Protein AF-A0A838TEL6-F1 (afdb_monomer)

Solvent-accessible surface area (backbone atoms only — not comparable to full-atom values): 9197 Å² total; per-residue (Å²): 140,60,97,83,56,92,77,66,60,64,64,59,57,50,50,52,51,51,52,52,51,51,42,46,52,51,27,56,51,36,52,71,75,34,100,82,50,72,57,58,52,68,59,54,52,48,59,73,69,41,55,73,72,56,46,51,53,51,52,52,51,50,53,52,49,52,53,47,50,62,54,28,64,73,42,90,40,35,67,66,31,48,54,52,49,52,52,51,52,53,50,52,54,52,48,53,52,51,51,52,51,53,52,51,50,51,30,64,74,67,75,35,96,60,80,82,65,87,66,64,87,87,43,56,69,60,48,53,52,51,51,53,51,52,50,53,50,50,53,50,51,51,52,53,46,50,60,50,48,38,62,57,81,80,76,87,88,129

Sequence (158 aa):
QGVIAADIDWSLIRMGAYIGIAIIVLDAILARGTKHMRVPPLAVGLGIYLPTASTLMIVVGAIAGWMFDRAADRTRKPEDTKQLGVLLASGLIVGESTIGVVLSAIVVFSGVGAPLALVGAGFGTTAIIIGGIAFAVTAFVLYRWVLRMGARSGGTTA

Secondary structure (DSSP, 8-state):
--TTSS---HHHHHHHHHHHHHHHHHHHHHHHH-TT----HHHHHHHHHS-HHHHHHHHHHHHHHHHHHHHHTTSS-HHHHHHHHHHHHHHHHHHHHHHHHHHHHHHHHH-SS-TT--S-GGGHHHHHHHHHHHHHHHHHHHHHHHHHHHHHTT----

Structure (mmCIF, N/CA/C/O backbone):
data_AF-A0A838TEL6-F1
#
_entry.id   AF-A0A838TEL6-F1
#
loop_
_atom_site.group_PDB
_atom_site.id
_atom_site.type_symbol
_atom_site.label_atom_id
_atom_site.label_alt_id
_atom_site.label_comp_id
_atom_site.label_asym_id
_atom_site.label_entity_id
_atom_site.label_seq_id
_atom_site.pdbx_PDB_ins_code
_atom_site.Cartn_x
_atom_site.Cartn_y
_atom_site.Cartn_z
_atom_site.occupancy
_atom_site.B_iso_or_equiv
_atom_site.auth_seq_id
_atom_site.auth_comp_id
_atom_site.auth_asym_id
_atom_site.auth_atom_id
_atom_site.pdbx_PDB_model_num
ATOM 1 N N . GLN A 1 1 ? 29.492 4.613 -5.414 1.00 42.16 1 GLN A N 1
ATOM 2 C CA . GLN A 1 1 ? 30.316 4.647 -4.187 1.00 42.16 1 GLN A CA 1
ATOM 3 C C . GLN A 1 1 ? 29.337 4.499 -3.026 1.00 42.16 1 GLN A C 1
ATOM 5 O O . GLN A 1 1 ? 28.549 5.400 -2.837 1.00 42.16 1 GLN A O 1
ATOM 10 N N . GLY A 1 2 ? 29.136 3.392 -2.319 1.00 41.19 2 GLY A N 1
ATOM 11 C CA . GLY A 1 2 ? 29.855 2.136 -2.156 1.00 41.19 2 GLY A CA 1
ATOM 12 C C . GLY A 1 2 ? 29.901 1.872 -0.649 1.00 41.19 2 GLY A C 1
ATOM 13 O O . GLY A 1 2 ? 30.846 2.315 -0.016 1.00 41.19 2 GLY A O 1
ATOM 14 N N . VAL A 1 3 ? 28.893 1.185 -0.089 1.00 54.28 3 VAL A N 1
ATOM 15 C CA . VAL A 1 3 ? 28.654 0.924 1.361 1.00 54.28 3 VAL A CA 1
ATOM 16 C C . VAL A 1 3 ? 29.786 0.156 2.086 1.00 54.28 3 VAL A C 1
ATOM 18 O O . VAL A 1 3 ? 29.659 -0.229 3.242 1.00 54.28 3 VAL A O 1
ATOM 21 N N . ILE A 1 4 ? 30.900 -0.074 1.389 1.00 57.66 4 ILE A N 1
ATOM 22 C CA . ILE A 1 4 ? 32.112 -0.767 1.838 1.00 57.66 4 ILE A CA 1
ATOM 23 C C . ILE A 1 4 ? 33.272 0.232 2.067 1.00 57.66 4 ILE A C 1
ATOM 25 O O . ILE A 1 4 ? 34.270 -0.116 2.689 1.00 57.66 4 ILE A O 1
ATOM 29 N N . ALA A 1 5 ? 33.156 1.488 1.614 1.00 54.06 5 ALA A N 1
ATOM 30 C CA . ALA A 1 5 ? 34.032 2.575 2.045 1.00 54.06 5 ALA A CA 1
ATOM 31 C C . ALA A 1 5 ? 33.407 3.208 3.295 1.00 54.06 5 ALA A C 1
ATOM 33 O O . ALA A 1 5 ? 32.253 3.621 3.254 1.00 54.06 5 ALA A O 1
ATOM 34 N N . ALA A 1 6 ? 34.145 3.235 4.402 1.00 55.28 6 ALA A N 1
ATOM 35 C CA . ALA A 1 6 ? 33.727 3.663 5.738 1.00 55.28 6 ALA A CA 1
ATOM 36 C C . ALA A 1 6 ? 33.403 5.174 5.872 1.00 55.28 6 ALA A C 1
ATOM 38 O O . ALA A 1 6 ? 33.791 5.803 6.849 1.00 55.28 6 ALA A O 1
ATOM 39 N N . ASP A 1 7 ? 32.680 5.739 4.907 1.00 57.09 7 ASP A N 1
ATOM 40 C CA . ASP A 1 7 ? 32.171 7.114 4.867 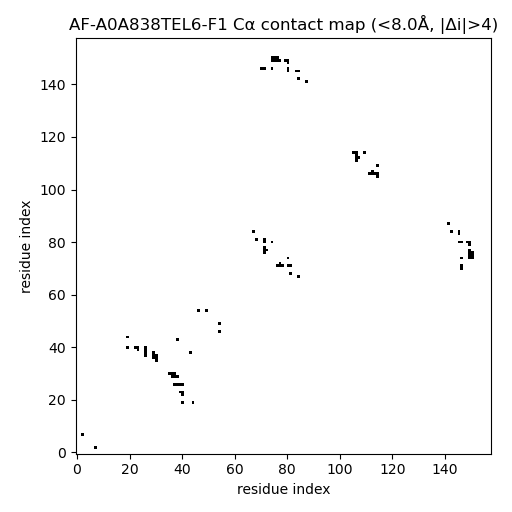1.00 57.09 7 ASP A CA 1
ATOM 41 C C . ASP A 1 7 ? 30.659 7.143 5.145 1.00 57.09 7 ASP A C 1
ATOM 43 O O . ASP A 1 7 ? 29.887 7.926 4.598 1.00 57.09 7 ASP A O 1
ATOM 47 N N . ILE A 1 8 ? 30.195 6.209 5.978 1.00 55.88 8 ILE A N 1
ATOM 48 C CA . ILE A 1 8 ? 28.903 6.387 6.622 1.00 55.88 8 ILE A CA 1
ATOM 49 C C . ILE A 1 8 ? 29.161 7.388 7.731 1.00 55.88 8 ILE A C 1
ATOM 51 O O . ILE A 1 8 ? 29.861 7.072 8.693 1.00 55.88 8 ILE A O 1
ATOM 55 N N . ASP A 1 9 ? 28.593 8.581 7.602 1.00 64.75 9 ASP A N 1
ATOM 56 C CA . ASP A 1 9 ? 28.535 9.548 8.685 1.00 64.75 9 ASP A CA 1
ATOM 57 C C . ASP A 1 9 ? 27.816 8.897 9.877 1.00 64.75 9 ASP A C 1
ATOM 59 O O . ASP A 1 9 ? 26.598 8.961 10.041 1.00 64.75 9 ASP A O 1
ATOM 63 N N . TRP A 1 10 ? 28.577 8.248 10.758 1.00 73.69 10 TRP A N 1
ATOM 64 C CA . TRP A 1 10 ? 28.095 7.662 12.011 1.00 73.69 10 TRP A CA 1
ATOM 65 C C . TRP A 1 10 ? 27.440 8.718 12.913 1.00 73.69 10 TRP A C 1
ATOM 67 O O . TRP A 1 10 ? 26.753 8.392 13.882 1.00 73.69 10 TRP A O 1
ATOM 77 N N . SER A 1 11 ? 27.662 9.999 12.610 1.00 77.62 11 SER A N 1
ATOM 78 C CA . SER A 1 11 ? 26.904 11.130 13.138 1.00 77.62 11 SER A CA 1
ATOM 79 C C . SER A 1 11 ? 25.419 11.068 12.751 1.00 77.62 11 SER A C 1
ATOM 81 O O . SER A 1 11 ? 24.563 11.197 13.621 1.00 77.62 11 SER A O 1
ATOM 83 N N . LEU A 1 12 ? 25.092 10.769 11.488 1.00 76.88 12 LEU A N 1
ATOM 84 C CA . LEU A 1 12 ? 23.714 10.655 10.998 1.00 76.88 12 LEU A CA 1
ATOM 85 C C . LEU A 1 12 ? 22.979 9.467 11.626 1.00 76.88 12 LEU A C 1
ATOM 87 O O . LEU A 1 12 ? 21.832 9.613 12.042 1.00 76.88 12 LEU A O 1
ATOM 91 N N . ILE A 1 13 ? 23.647 8.318 11.775 1.00 81.50 13 ILE A N 1
ATOM 92 C CA . ILE A 1 13 ? 23.066 7.156 12.470 1.00 81.50 13 ILE A CA 1
ATOM 93 C C . ILE A 1 13 ? 22.796 7.489 13.944 1.00 81.50 13 ILE A C 1
ATOM 95 O O . ILE A 1 13 ? 21.711 7.204 14.451 1.00 81.50 13 ILE A O 1
ATOM 99 N N . ARG A 1 14 ? 23.751 8.133 14.633 1.00 84.19 14 ARG A N 1
ATOM 100 C CA . ARG A 1 14 ? 23.566 8.572 16.026 1.00 84.19 14 ARG A CA 1
ATOM 101 C C . ARG A 1 14 ? 22.427 9.579 16.155 1.00 84.19 14 ARG A C 1
ATOM 103 O O . ARG A 1 14 ? 21.592 9.416 17.037 1.00 84.19 14 ARG A O 1
ATOM 110 N N . MET A 1 15 ? 22.344 10.570 15.267 1.00 82.94 15 MET A N 1
ATOM 111 C CA . MET A 1 15 ? 21.232 11.525 15.248 1.00 82.94 15 MET A CA 1
ATOM 112 C C . MET A 1 15 ? 19.886 10.833 15.012 1.00 82.94 15 MET A C 1
ATOM 114 O O . MET A 1 15 ? 18.939 11.109 15.743 1.00 82.94 15 MET A O 1
ATOM 118 N N . GLY A 1 16 ? 19.805 9.884 14.075 1.00 81.44 16 GLY A N 1
ATOM 119 C CA . GLY A 1 16 ? 18.600 9.078 13.859 1.00 81.44 16 GLY A CA 1
ATOM 120 C C . GLY A 1 16 ? 18.184 8.289 15.105 1.00 81.44 16 GLY A C 1
ATOM 121 O O . GLY A 1 16 ? 17.008 8.287 15.471 1.00 81.44 16 GLY A O 1
ATOM 122 N N . ALA A 1 17 ? 19.147 7.689 15.814 1.00 84.50 17 ALA A N 1
ATOM 123 C CA . ALA A 1 17 ? 18.897 6.991 17.074 1.00 84.50 17 ALA A CA 1
ATOM 124 C C . ALA A 1 17 ? 18.390 7.939 18.177 1.00 84.50 17 ALA A C 1
ATOM 126 O O . ALA A 1 17 ? 17.418 7.612 18.858 1.00 84.50 17 ALA A O 1
ATOM 127 N N . TYR A 1 18 ? 18.984 9.130 18.325 1.00 87.94 18 TYR A N 1
ATOM 128 C CA . TYR A 1 18 ? 18.519 10.137 19.287 1.00 87.94 18 TYR A CA 1
ATOM 129 C C . TYR A 1 18 ? 17.105 10.631 18.975 1.00 87.94 18 TYR A C 1
ATOM 131 O O . TYR A 1 18 ? 16.291 10.739 19.890 1.00 87.94 18 TYR A O 1
ATOM 139 N N . ILE A 1 19 ? 16.790 10.880 17.700 1.00 84.44 19 ILE A N 1
ATOM 140 C CA . ILE A 1 19 ? 15.445 11.277 17.262 1.00 84.44 19 ILE A CA 1
ATOM 141 C C . ILE A 1 19 ? 14.436 10.165 17.574 1.00 84.44 19 ILE A C 1
ATOM 143 O O . ILE A 1 19 ? 13.380 10.438 18.142 1.00 84.44 19 ILE A O 1
ATOM 147 N N . GLY A 1 20 ? 14.773 8.905 17.280 1.00 82.50 20 GLY A N 1
ATOM 148 C CA . GLY A 1 20 ? 13.926 7.755 17.604 1.00 82.50 20 GLY A CA 1
ATOM 149 C C . GLY A 1 20 ? 13.656 7.623 19.106 1.00 82.50 20 GLY A C 1
ATOM 150 O O . GLY A 1 20 ? 12.502 7.497 19.514 1.00 82.50 20 GLY A O 1
ATOM 151 N N . ILE A 1 21 ? 14.698 7.723 19.940 1.00 85.50 21 ILE A N 1
ATOM 152 C CA . ILE A 1 21 ? 14.569 7.690 21.406 1.00 85.50 21 ILE A CA 1
ATOM 153 C C . ILE A 1 21 ? 13.715 8.861 21.902 1.00 85.50 21 ILE A C 1
ATOM 155 O O . ILE A 1 21 ? 12.824 8.652 22.722 1.00 85.50 21 ILE A O 1
ATOM 159 N N . ALA A 1 22 ? 13.938 10.075 21.391 1.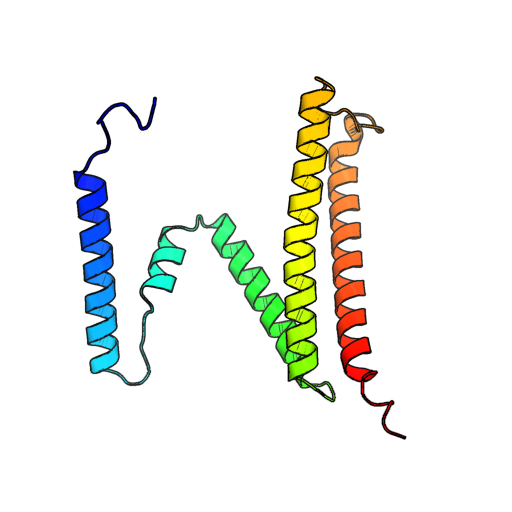00 84.94 22 ALA A N 1
ATOM 160 C CA . ALA A 1 22 ? 13.161 11.251 21.770 1.00 84.94 22 ALA A CA 1
ATOM 161 C C . ALA A 1 22 ? 11.666 11.067 21.465 1.00 84.94 22 ALA A C 1
ATOM 163 O O . ALA A 1 22 ? 10.834 11.351 22.323 1.00 84.94 22 ALA A O 1
ATOM 164 N N . ILE A 1 23 ? 11.318 10.525 20.292 1.00 82.44 23 ILE A N 1
ATOM 165 C CA . ILE A 1 23 ? 9.925 10.234 19.914 1.00 82.44 23 ILE A CA 1
ATOM 166 C C . ILE A 1 23 ? 9.312 9.171 20.837 1.00 82.44 23 ILE A C 1
ATOM 168 O O . ILE A 1 23 ? 8.183 9.343 21.289 1.00 82.44 23 ILE A O 1
ATOM 172 N N . ILE A 1 24 ? 10.045 8.099 21.160 1.00 83.44 24 ILE A N 1
ATOM 173 C CA . ILE A 1 24 ? 9.571 7.047 22.079 1.00 83.44 24 ILE A CA 1
ATOM 174 C C . ILE A 1 24 ? 9.319 7.614 23.479 1.00 83.44 24 ILE A C 1
ATOM 176 O O . ILE A 1 24 ? 8.303 7.310 24.100 1.00 83.44 24 ILE A O 1
ATOM 180 N N . VAL A 1 25 ? 10.232 8.447 23.983 1.00 83.19 25 VAL A N 1
ATOM 181 C CA . VAL A 1 25 ? 10.097 9.087 25.297 1.00 83.19 25 VAL A CA 1
ATOM 182 C C . VAL A 1 25 ? 8.909 10.048 25.306 1.00 83.19 25 VAL A C 1
ATOM 184 O O . VAL A 1 25 ? 8.117 10.015 26.246 1.00 83.19 25 VAL A O 1
ATOM 187 N N . LEU A 1 26 ? 8.741 10.855 24.255 1.00 79.56 26 LEU A N 1
ATOM 188 C CA . LEU A 1 26 ? 7.587 11.740 24.102 1.00 79.56 26 LEU A CA 1
ATOM 189 C C . LEU A 1 26 ? 6.271 10.954 24.080 1.00 79.56 26 LEU A C 1
ATOM 191 O O . LEU A 1 26 ? 5.361 11.310 24.825 1.00 79.56 26 LEU A O 1
ATOM 195 N N . ASP A 1 27 ? 6.181 9.868 23.306 1.00 79.06 27 ASP A N 1
ATOM 196 C CA . ASP A 1 27 ? 4.996 9.000 23.283 1.00 79.06 27 ASP A CA 1
ATOM 197 C C . ASP A 1 27 ? 4.723 8.374 24.660 1.00 79.06 27 ASP A C 1
ATOM 199 O O . ASP A 1 27 ? 3.591 8.396 25.138 1.00 79.06 27 ASP A O 1
ATOM 203 N N . ALA A 1 28 ? 5.757 7.895 25.360 1.00 77.06 28 ALA A N 1
ATOM 204 C CA . ALA A 1 28 ? 5.619 7.316 26.696 1.00 77.06 28 ALA A CA 1
ATOM 205 C C . ALA A 1 28 ? 5.147 8.338 27.749 1.00 77.06 28 ALA A C 1
ATOM 207 O O . ALA A 1 28 ? 4.392 7.981 28.659 1.00 77.06 28 ALA A O 1
ATOM 208 N N . ILE A 1 29 ? 5.567 9.603 27.632 1.00 75.50 29 ILE A N 1
ATOM 209 C CA . ILE A 1 29 ? 5.110 10.707 28.489 1.00 75.50 29 ILE A CA 1
ATOM 210 C C . ILE A 1 29 ? 3.652 11.057 28.169 1.00 75.50 29 ILE A C 1
ATOM 212 O O . ILE A 1 29 ? 2.835 11.167 29.086 1.00 75.50 29 ILE A O 1
ATOM 216 N N . LEU A 1 30 ? 3.299 11.165 26.884 1.00 65.62 30 LEU A N 1
ATOM 217 C CA . LEU A 1 30 ? 1.936 11.465 26.435 1.00 65.62 30 L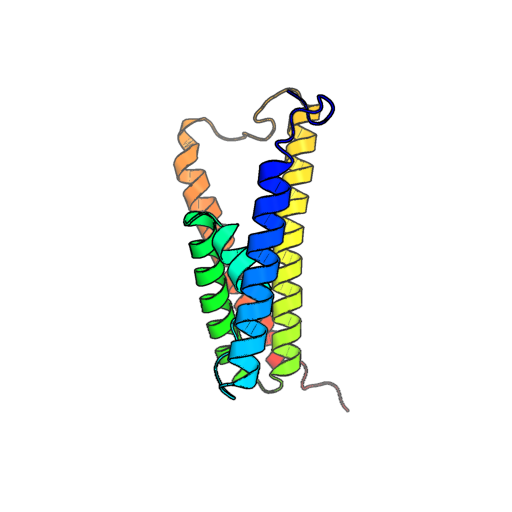EU A CA 1
ATOM 218 C C . LEU A 1 30 ? 0.947 10.365 26.845 1.00 65.62 30 LEU A C 1
ATOM 220 O O . LEU A 1 30 ? -0.113 10.651 27.402 1.00 65.62 30 LEU A O 1
ATOM 224 N N . ALA A 1 31 ? 1.349 9.102 26.689 1.00 65.94 31 ALA A N 1
ATOM 225 C CA . ALA A 1 31 ? 0.579 7.936 27.105 1.00 65.94 31 ALA A CA 1
ATOM 226 C C . ALA A 1 31 ? 0.356 7.868 28.627 1.00 65.94 31 ALA A C 1
ATOM 228 O O . ALA A 1 31 ? -0.617 7.258 29.076 1.00 65.94 31 ALA A O 1
ATOM 229 N N . ARG A 1 32 ? 1.243 8.478 29.426 1.00 64.31 32 ARG A N 1
ATOM 230 C CA . ARG A 1 32 ? 1.094 8.607 30.885 1.00 64.31 32 ARG A CA 1
ATOM 231 C C . ARG A 1 32 ? 0.189 9.771 31.285 1.00 64.31 32 ARG A C 1
ATOM 233 O O . ARG A 1 32 ? -0.521 9.656 32.279 1.00 64.31 32 ARG A O 1
ATOM 240 N N . GLY A 1 33 ? 0.232 10.877 30.542 1.00 61.78 33 GLY A N 1
ATOM 241 C CA . GLY A 1 33 ? -0.490 12.111 30.860 1.00 61.78 33 GLY A CA 1
ATOM 242 C C . GLY A 1 33 ? -1.925 12.174 30.334 1.00 61.78 33 GLY A C 1
ATOM 243 O O . GLY A 1 33 ? -2.735 12.931 30.864 1.00 61.78 33 GLY A O 1
ATOM 244 N N . THR A 1 34 ? -2.281 11.410 29.296 1.00 52.38 34 THR A N 1
ATOM 245 C CA . THR A 1 34 ? -3.607 11.524 28.666 1.00 52.38 34 THR A CA 1
ATOM 246 C C . THR A 1 34 ? -4.090 10.173 28.129 1.00 52.38 34 THR A C 1
ATOM 248 O O . THR A 1 34 ? -3.456 9.570 27.271 1.00 52.38 34 THR A O 1
ATOM 251 N N . LYS A 1 35 ? -5.263 9.697 28.584 1.00 56.81 35 LYS A N 1
ATOM 252 C CA . LYS A 1 35 ? -5.855 8.399 28.171 1.00 56.81 35 LYS A CA 1
ATOM 253 C C . LYS A 1 35 ? -6.160 8.274 26.666 1.00 56.81 35 LYS A C 1
ATOM 255 O O . LYS A 1 35 ? -6.388 7.161 26.203 1.00 56.81 35 LYS A O 1
ATOM 260 N N . HIS A 1 36 ? -6.172 9.381 25.918 1.00 56.22 36 HIS A N 1
ATOM 261 C CA . HIS A 1 36 ? -6.634 9.429 24.525 1.00 56.22 36 HIS A CA 1
ATOM 262 C C . HIS A 1 36 ? -5.574 9.843 23.494 1.00 56.22 36 HIS A C 1
ATOM 264 O O . HIS A 1 36 ? -5.838 9.707 22.304 1.00 56.22 36 HIS A O 1
ATOM 270 N N . MET A 1 37 ? -4.386 10.304 23.908 1.00 53.44 37 MET A N 1
ATOM 271 C CA . MET A 1 37 ? -3.349 10.769 22.979 1.00 53.44 37 MET A CA 1
ATOM 272 C C . MET A 1 37 ? -2.133 9.845 23.050 1.00 53.44 37 MET A C 1
ATOM 274 O O . MET A 1 37 ? -1.326 9.925 23.972 1.00 53.44 37 MET A O 1
ATOM 278 N N . ARG A 1 38 ? -2.018 8.946 22.073 1.00 62.16 38 ARG A N 1
ATOM 279 C CA . ARG A 1 38 ? -0.798 8.181 21.799 1.00 62.16 38 ARG A CA 1
ATOM 280 C C . ARG A 1 38 ? -0.329 8.569 20.412 1.00 62.16 38 ARG A C 1
ATOM 282 O O . ARG A 1 38 ? -1.148 8.655 19.498 1.00 62.16 38 ARG A O 1
ATOM 289 N N . VAL A 1 39 ? 0.962 8.802 20.262 1.00 64.75 39 VAL A N 1
ATOM 290 C CA . VAL A 1 39 ? 1.601 9.076 18.980 1.00 64.75 39 VAL A CA 1
ATOM 291 C C . VAL A 1 39 ? 2.571 7.923 18.746 1.00 64.75 39 VAL A C 1
ATOM 293 O O . VAL A 1 39 ? 3.743 8.033 19.105 1.00 64.75 39 VAL A O 1
ATOM 296 N N . PRO A 1 40 ? 2.097 6.795 18.176 1.00 74.00 40 PRO A N 1
ATOM 297 C CA . PRO A 1 40 ? 2.929 5.619 17.995 1.00 74.00 40 PRO A CA 1
ATOM 298 C C . PRO A 1 40 ? 4.208 6.012 17.247 1.00 74.00 40 PRO A C 1
ATOM 300 O O . PRO A 1 40 ? 4.112 6.537 16.132 1.00 74.00 40 PRO A O 1
ATOM 303 N N . PRO A 1 41 ? 5.401 5.738 17.801 1.00 70.81 41 PRO A N 1
ATOM 304 C CA . PRO A 1 41 ? 6.670 6.095 17.168 1.00 70.81 41 PRO A CA 1
ATOM 305 C C . PRO A 1 41 ? 6.793 5.550 15.737 1.00 70.81 41 PRO A C 1
ATOM 307 O O . PRO A 1 41 ? 7.388 6.186 14.869 1.00 70.81 41 PRO A O 1
ATOM 310 N N . LEU A 1 42 ? 6.147 4.410 15.466 1.00 69.62 42 LEU A N 1
ATOM 311 C CA . LEU A 1 42 ? 6.043 3.799 14.140 1.00 69.62 42 LEU A CA 1
ATOM 312 C C . LEU A 1 42 ? 5.324 4.688 13.113 1.00 69.62 42 LEU A C 1
ATOM 314 O O . LEU A 1 42 ? 5.754 4.751 11.965 1.00 69.62 42 LEU A O 1
ATOM 318 N N . ALA A 1 43 ? 4.264 5.396 13.507 1.00 73.06 43 ALA A N 1
ATOM 319 C CA . ALA A 1 43 ? 3.523 6.277 12.603 1.00 73.06 43 ALA A CA 1
ATOM 320 C C . ALA A 1 43 ? 4.348 7.518 12.227 1.00 73.06 43 ALA A C 1
ATOM 322 O O . ALA A 1 43 ? 4.321 7.966 11.083 1.00 73.06 43 ALA A O 1
ATOM 323 N N . VAL A 1 44 ? 5.131 8.037 13.177 1.00 72.88 44 VAL A N 1
ATOM 324 C CA . VAL A 1 44 ? 6.033 9.178 12.959 1.00 72.88 44 VAL A CA 1
ATOM 325 C C . VAL A 1 44 ? 7.203 8.782 12.063 1.00 72.88 44 VAL A C 1
ATOM 327 O O . VAL A 1 44 ? 7.512 9.494 11.112 1.00 72.88 44 VAL A O 1
ATOM 330 N N . GLY A 1 45 ? 7.813 7.619 12.315 1.00 73.94 45 GLY A N 1
ATOM 331 C CA . GLY A 1 45 ? 8.870 7.079 11.460 1.00 73.94 45 GLY A CA 1
ATOM 332 C C . GLY A 1 45 ? 8.398 6.859 10.022 1.00 73.94 45 GLY A C 1
ATOM 333 O O . GLY A 1 45 ? 9.097 7.233 9.084 1.00 73.94 45 GLY A O 1
ATOM 334 N N . LEU A 1 46 ? 7.177 6.344 9.845 1.00 73.31 46 LEU A N 1
ATOM 335 C CA . LEU A 1 46 ? 6.549 6.193 8.534 1.00 73.31 46 LEU A CA 1
ATOM 336 C C . LEU A 1 46 ? 6.324 7.560 7.857 1.00 73.31 46 LEU A C 1
ATOM 338 O O . LEU A 1 46 ? 6.659 7.728 6.691 1.00 73.31 46 LEU A O 1
ATOM 342 N N . GLY A 1 47 ? 5.834 8.563 8.590 1.00 72.19 47 GLY A N 1
ATOM 343 C CA . GLY A 1 47 ? 5.616 9.914 8.057 1.00 72.19 47 GLY A CA 1
ATOM 344 C C . GLY A 1 47 ? 6.897 10.645 7.636 1.00 72.19 47 GLY A C 1
ATOM 345 O O . GLY A 1 47 ? 6.881 11.364 6.643 1.00 72.19 47 GLY A O 1
ATOM 346 N N . ILE A 1 48 ? 8.007 10.441 8.353 1.00 78.12 48 ILE A N 1
ATOM 347 C CA . ILE A 1 48 ? 9.325 10.991 7.986 1.00 78.12 48 ILE A CA 1
ATOM 348 C C . ILE A 1 48 ? 9.911 10.244 6.780 1.00 78.12 48 ILE A C 1
ATOM 350 O O . ILE A 1 48 ? 10.598 10.841 5.954 1.00 78.12 48 ILE A O 1
ATOM 354 N N . TYR A 1 49 ? 9.643 8.939 6.679 1.00 70.31 49 TYR A N 1
ATOM 355 C CA . TYR A 1 49 ? 10.161 8.098 5.606 1.00 70.31 49 TYR A CA 1
ATOM 356 C C . TYR A 1 49 ? 9.425 8.292 4.277 1.00 70.31 49 TYR A C 1
ATOM 358 O O . TYR A 1 49 ? 10.038 8.118 3.226 1.00 70.31 49 TYR A O 1
ATOM 366 N N . LEU A 1 50 ? 8.132 8.641 4.288 1.00 66.62 50 LEU A N 1
ATOM 367 C CA . LEU A 1 50 ? 7.361 8.725 3.051 1.00 66.62 50 LEU A CA 1
ATOM 368 C C . LEU A 1 50 ? 7.445 10.103 2.376 1.00 66.62 50 LEU A C 1
ATOM 370 O O . LEU A 1 50 ? 6.963 11.097 2.924 1.00 66.62 50 LEU A O 1
ATOM 374 N N . PRO A 1 51 ? 7.938 10.161 1.123 1.00 74.94 51 PRO A N 1
ATOM 375 C CA . PRO A 1 51 ? 7.724 11.307 0.249 1.00 74.94 51 PRO A CA 1
ATOM 376 C C . PRO A 1 51 ? 6.227 11.603 0.108 1.00 74.94 51 PRO A C 1
ATOM 378 O O . PRO A 1 51 ? 5.397 10.691 0.141 1.00 74.94 51 PRO A O 1
ATOM 381 N N . THR A 1 52 ? 5.872 12.866 -0.138 1.00 73.62 52 THR A N 1
ATOM 382 C CA . THR A 1 52 ? 4.476 13.326 -0.285 1.00 73.62 52 THR A CA 1
ATOM 383 C C . THR A 1 52 ? 3.650 12.481 -1.263 1.00 73.62 52 THR A C 1
ATOM 385 O O . THR A 1 52 ? 2.471 12.231 -1.011 1.00 73.62 52 THR A O 1
ATOM 388 N N . ALA A 1 53 ? 4.273 11.980 -2.335 1.00 75.44 53 ALA A N 1
ATOM 389 C CA . ALA A 1 53 ? 3.638 11.094 -3.310 1.00 75.44 53 ALA A CA 1
ATOM 390 C C . ALA A 1 53 ? 3.203 9.742 -2.709 1.00 75.44 53 ALA A C 1
ATOM 392 O O . ALA A 1 53 ? 2.073 9.301 -2.927 1.00 75.44 53 ALA A O 1
ATOM 393 N N . SER A 1 54 ? 4.062 9.103 -1.912 1.00 79.69 54 SER A N 1
ATOM 394 C CA . SER A 1 54 ? 3.755 7.822 -1.268 1.00 79.69 54 SER A CA 1
ATOM 395 C C . SER A 1 54 ? 2.697 7.998 -0.179 1.00 79.69 54 SER A C 1
ATOM 397 O O . SER A 1 54 ? 1.793 7.173 -0.049 1.00 79.69 54 SER A O 1
ATOM 399 N N . THR A 1 55 ? 2.762 9.102 0.573 1.00 81.31 55 THR A N 1
ATOM 400 C CA . THR A 1 55 ? 1.775 9.420 1.613 1.00 81.31 55 THR A CA 1
ATOM 401 C C . THR A 1 55 ? 0.377 9.552 1.019 1.00 81.31 55 THR A C 1
ATOM 403 O O . THR A 1 55 ? -0.575 9.002 1.570 1.00 81.31 55 THR A O 1
ATOM 406 N N . LEU A 1 56 ? 0.244 10.211 -0.138 1.00 84.81 56 LEU A N 1
ATOM 407 C CA . LEU A 1 56 ? -1.044 10.350 -0.815 1.00 84.81 56 LEU A CA 1
ATOM 408 C C . LEU A 1 56 ? -1.629 8.989 -1.215 1.00 84.81 56 LEU A C 1
ATOM 410 O O . LEU A 1 56 ? -2.813 8.752 -0.988 1.00 84.81 56 LEU A O 1
ATOM 414 N N . MET A 1 57 ? -0.812 8.074 -1.750 1.00 85.81 57 MET A N 1
ATOM 415 C CA . MET A 1 57 ? -1.276 6.723 -2.088 1.00 85.81 57 MET A CA 1
ATOM 416 C C . MET A 1 57 ? -1.7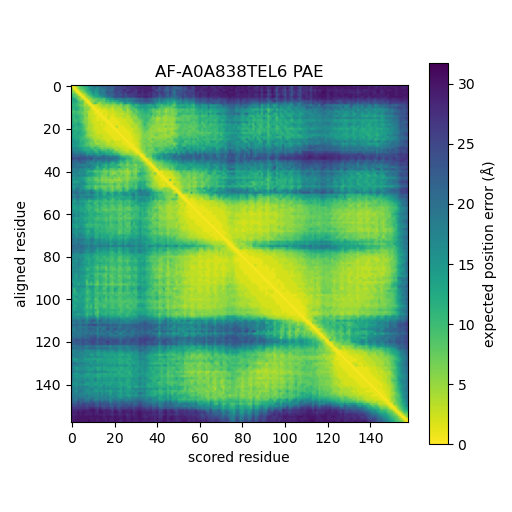46 5.939 -0.862 1.00 85.81 57 MET A C 1
ATOM 418 O O . MET A 1 57 ? -2.801 5.308 -0.922 1.00 85.81 57 MET A O 1
ATOM 422 N N . ILE A 1 58 ? -1.019 6.014 0.259 1.00 86.38 58 ILE A N 1
ATOM 423 C CA . ILE A 1 58 ? -1.450 5.370 1.508 1.00 86.38 58 ILE A CA 1
ATOM 424 C C . ILE A 1 58 ? -2.781 5.951 1.987 1.00 86.38 58 ILE A C 1
ATOM 426 O O . ILE A 1 58 ? -3.675 5.195 2.355 1.00 86.38 58 ILE A O 1
ATOM 430 N N . VAL A 1 59 ? -2.944 7.275 1.948 1.00 88.56 59 VAL A N 1
ATOM 431 C CA . VAL A 1 59 ? -4.195 7.935 2.349 1.00 88.56 59 VAL A CA 1
ATOM 432 C C . VAL A 1 59 ? -5.358 7.495 1.460 1.00 88.56 59 VAL A C 1
ATOM 434 O O . VAL A 1 59 ? -6.418 7.142 1.974 1.00 88.56 59 VAL A O 1
ATOM 437 N N . VAL A 1 60 ? -5.168 7.453 0.138 1.00 89.56 60 VAL A N 1
ATOM 438 C CA . VAL A 1 60 ? -6.195 6.972 -0.800 1.00 89.56 60 VAL A CA 1
ATOM 439 C C . VAL A 1 60 ? -6.547 5.508 -0.520 1.00 89.56 60 VAL A C 1
ATOM 441 O O . VAL A 1 60 ? -7.728 5.167 -0.453 1.00 89.56 60 VAL A O 1
ATOM 444 N N . GLY A 1 61 ? -5.545 4.656 -0.287 1.00 88.62 61 GLY A N 1
ATOM 445 C CA . GLY A 1 61 ? -5.746 3.259 0.102 1.00 88.62 61 GLY A CA 1
ATOM 446 C C . GLY A 1 61 ? -6.506 3.111 1.424 1.00 88.62 61 GLY A C 1
ATOM 447 O O . GLY A 1 61 ? -7.411 2.286 1.517 1.00 88.62 61 GLY A O 1
ATOM 448 N N . ALA A 1 62 ? -6.209 3.951 2.419 1.00 89.31 62 ALA A N 1
ATOM 449 C CA . ALA A 1 62 ? -6.897 3.964 3.708 1.00 89.31 62 ALA A CA 1
ATOM 450 C C . ALA A 1 62 ? -8.365 4.399 3.579 1.00 89.31 62 ALA A C 1
ATOM 452 O O . ALA A 1 62 ? -9.242 3.785 4.184 1.00 89.31 62 ALA A O 1
ATOM 453 N N . ILE A 1 63 ? -8.656 5.410 2.752 1.00 91.88 63 ILE A N 1
ATOM 454 C CA . ILE A 1 63 ? -10.033 5.833 2.456 1.00 91.88 63 ILE A CA 1
ATOM 455 C C . ILE A 1 63 ? -10.793 4.705 1.746 1.00 91.88 63 ILE A C 1
ATOM 457 O O . ILE A 1 63 ? -11.922 4.392 2.125 1.00 91.88 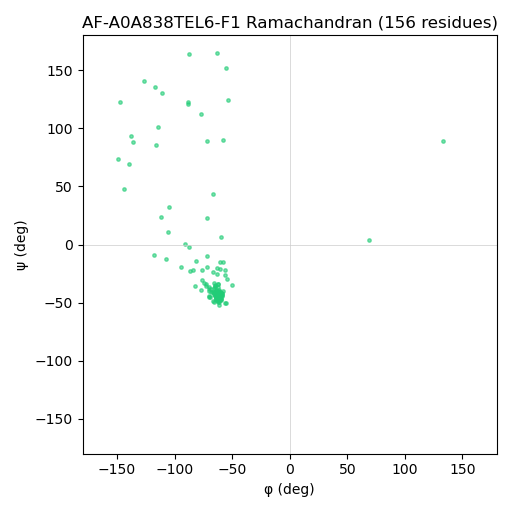63 ILE A O 1
ATOM 461 N N . ALA A 1 64 ? -10.178 4.060 0.751 1.00 87.62 64 ALA A N 1
ATOM 462 C CA . ALA A 1 64 ? -10.784 2.933 0.044 1.00 87.62 64 ALA A CA 1
ATOM 463 C C . ALA A 1 64 ? -11.044 1.736 0.977 1.00 87.62 64 ALA A C 1
ATOM 465 O O . ALA A 1 64 ? -12.126 1.149 0.931 1.00 87.62 64 ALA A O 1
ATOM 4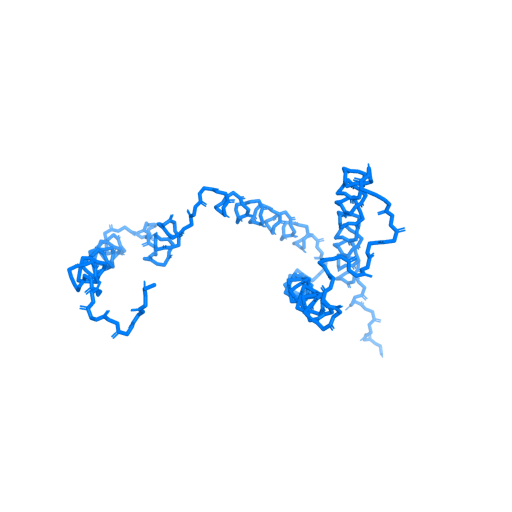66 N N . GLY A 1 65 ? -10.095 1.412 1.862 1.00 88.06 65 GLY A N 1
ATOM 467 C CA . GLY A 1 65 ? -10.251 0.386 2.895 1.00 88.06 65 GLY A CA 1
ATOM 468 C C . GLY A 1 65 ? -11.384 0.711 3.868 1.00 88.06 65 GLY A C 1
ATOM 469 O O . GLY A 1 65 ? -12.240 -0.130 4.117 1.00 88.06 65 GLY A O 1
ATOM 470 N N . TRP A 1 66 ? -11.478 1.963 4.323 1.00 89.06 66 TRP A N 1
ATOM 471 C CA . TRP A 1 66 ? -12.581 2.420 5.170 1.00 89.06 66 TRP A CA 1
ATOM 472 C C . TRP A 1 66 ? -13.946 2.301 4.473 1.00 89.06 66 TRP A C 1
ATOM 474 O O . TRP A 1 66 ? -14.929 1.867 5.079 1.00 89.06 66 TRP A O 1
ATOM 484 N N . MET A 1 67 ? -14.021 2.638 3.180 1.00 87.12 67 MET A N 1
ATOM 485 C CA . MET A 1 67 ? -15.236 2.438 2.384 1.00 87.12 67 MET A CA 1
ATOM 486 C C . MET A 1 67 ? -15.593 0.950 2.246 1.00 87.12 67 MET A C 1
ATOM 488 O O . MET A 1 67 ? -16.775 0.607 2.338 1.00 87.12 67 MET A O 1
ATOM 492 N N . PHE A 1 68 ? -14.596 0.077 2.052 1.00 85.50 68 PHE A N 1
ATOM 493 C CA . PHE A 1 68 ? -14.785 -1.376 2.019 1.00 85.50 68 PHE A CA 1
ATOM 494 C C . PHE A 1 68 ? -15.326 -1.885 3.356 1.00 85.50 68 PHE A C 1
ATOM 496 O O . PHE A 1 68 ? -16.342 -2.575 3.365 1.00 85.50 68 PHE A O 1
ATOM 503 N N . ASP A 1 69 ? -14.718 -1.501 4.479 1.00 86.44 69 ASP A N 1
ATOM 504 C CA . ASP A 1 69 ? -15.150 -1.914 5.817 1.00 86.44 69 ASP A CA 1
ATOM 505 C C . ASP A 1 69 ? -16.594 -1.498 6.086 1.00 86.44 69 ASP A C 1
ATOM 507 O O . ASP A 1 69 ? -17.412 -2.308 6.523 1.00 86.44 69 ASP A O 1
ATOM 511 N N . ARG A 1 70 ? -16.950 -0.262 5.717 1.00 85.81 70 ARG A N 1
ATOM 512 C CA . ARG A 1 70 ? -18.317 0.249 5.851 1.00 85.81 70 ARG A CA 1
ATOM 513 C C . ARG A 1 70 ? -19.327 -0.543 5.017 1.00 85.81 70 ARG A C 1
ATOM 515 O O . ARG A 1 70 ? -20.487 -0.667 5.417 1.00 85.81 70 ARG A O 1
ATOM 522 N N . ALA A 1 71 ? -18.919 -1.045 3.852 1.00 82.38 71 ALA A N 1
ATOM 523 C CA . ALA A 1 71 ? -19.744 -1.910 3.013 1.00 82.38 71 ALA A CA 1
ATOM 524 C C 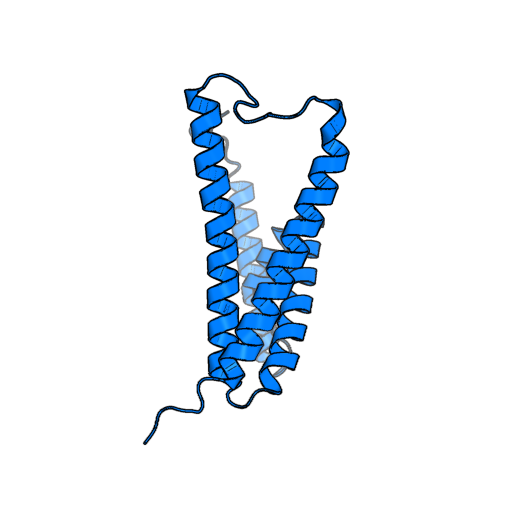. ALA A 1 71 ? -19.807 -3.349 3.555 1.00 82.38 71 ALA A C 1
ATOM 526 O O . ALA A 1 71 ? -20.881 -3.952 3.538 1.00 82.38 71 ALA A O 1
ATOM 527 N N . ALA A 1 72 ? -18.696 -3.876 4.073 1.00 82.25 72 ALA A N 1
ATOM 528 C CA . ALA A 1 72 ? -18.598 -5.199 4.680 1.00 82.25 72 ALA A CA 1
ATOM 529 C C . ALA A 1 72 ? -19.443 -5.305 5.960 1.00 82.25 72 ALA A C 1
ATOM 531 O O . ALA A 1 72 ? -20.113 -6.316 6.162 1.00 82.25 72 ALA A O 1
ATOM 532 N N . ASP A 1 73 ? -19.524 -4.240 6.761 1.00 84.19 73 ASP A N 1
ATOM 533 C CA . ASP A 1 73 ? -20.375 -4.163 7.960 1.00 84.19 73 ASP A CA 1
ATOM 534 C C . ASP A 1 73 ? -21.874 -4.333 7.656 1.00 84.19 73 ASP A C 1
ATOM 536 O O . ASP A 1 73 ? -22.655 -4.685 8.536 1.00 84.19 73 ASP A O 1
ATOM 540 N N . ARG A 1 74 ? -22.298 -4.100 6.407 1.00 79.38 74 ARG A N 1
ATOM 541 C CA . ARG A 1 74 ? -23.689 -4.297 5.960 1.00 79.38 74 ARG A CA 1
ATOM 542 C C . ARG A 1 74 ? -23.975 -5.725 5.489 1.00 79.38 74 ARG A C 1
ATOM 544 O O . ARG A 1 74 ? -25.101 -6.018 5.091 1.00 79.38 74 ARG A O 1
ATOM 551 N N . THR A 1 75 ? -22.973 -6.602 5.478 1.00 77.44 75 THR A N 1
ATOM 552 C CA . THR A 1 75 ? -23.134 -8.006 5.083 1.00 77.44 75 THR A CA 1
ATOM 553 C C . THR A 1 75 ? -23.553 -8.876 6.266 1.00 77.44 75 THR A C 1
ATOM 555 O O . THR A 1 75 ? -23.435 -8.496 7.427 1.00 77.44 75 THR A O 1
ATOM 558 N N . ARG A 1 76 ? -24.046 -10.084 5.973 1.00 73.00 76 ARG A N 1
ATOM 559 C CA . ARG A 1 76 ? -24.514 -11.041 6.989 1.00 73.00 76 ARG A CA 1
ATOM 560 C C . ARG A 1 76 ? -23.378 -11.573 7.881 1.00 73.00 76 ARG A C 1
ATOM 562 O O . ARG A 1 76 ? -23.656 -12.009 8.993 1.00 73.00 76 ARG A O 1
ATOM 569 N N . LYS A 1 77 ? -22.126 -11.540 7.400 1.00 77.75 77 LYS A N 1
ATOM 570 C CA . LYS A 1 77 ? -20.905 -11.924 8.130 1.00 77.75 77 LYS A CA 1
ATOM 571 C C . LYS A 1 77 ? -19.786 -10.895 7.880 1.00 77.75 77 LYS A C 1
ATOM 573 O O . LYS A 1 77 ? -19.000 -11.062 6.941 1.00 77.75 77 LYS A O 1
ATOM 578 N N . PRO A 1 78 ? -19.719 -9.828 8.694 1.00 81.50 78 PRO A N 1
ATOM 579 C CA . PRO A 1 78 ? -18.762 -8.740 8.495 1.00 81.50 78 PRO A CA 1
ATOM 580 C C . PRO A 1 78 ? -17.300 -9.189 8.560 1.00 81.50 78 PRO A C 1
ATOM 582 O O . PRO A 1 78 ? -16.510 -8.806 7.702 1.00 81.50 78 PRO A O 1
ATOM 585 N N . GLU A 1 79 ? -16.953 -10.035 9.533 1.00 83.69 79 GLU A N 1
ATOM 586 C CA . GLU A 1 79 ? -15.565 -10.442 9.786 1.00 83.69 79 GLU A CA 1
ATOM 587 C C . GLU A 1 79 ? -14.990 -11.290 8.642 1.00 83.69 79 GLU A C 1
ATOM 589 O O . GLU A 1 79 ? -13.942 -10.960 8.088 1.00 83.69 79 GLU A O 1
ATOM 594 N N . ASP A 1 80 ? -15.730 -12.311 8.198 1.00 82.75 80 ASP A N 1
ATOM 595 C CA . ASP A 1 80 ? -15.351 -13.153 7.055 1.00 82.75 80 ASP A CA 1
ATOM 596 C C . ASP A 1 80 ? -15.163 -12.310 5.781 1.00 82.75 80 ASP A C 1
ATOM 598 O O . ASP A 1 80 ? -14.230 -12.518 5.005 1.00 82.75 80 ASP A O 1
ATOM 602 N N . THR A 1 81 ? -16.031 -11.316 5.566 1.00 82.94 81 THR A N 1
ATOM 603 C CA . THR A 1 81 ? -15.961 -10.433 4.392 1.00 82.94 81 THR A CA 1
ATOM 604 C C . THR A 1 81 ? -14.725 -9.530 4.439 1.00 82.94 81 THR A C 1
ATOM 606 O O . THR A 1 81 ? -14.083 -9.323 3.407 1.00 82.94 81 THR A O 1
ATOM 609 N N . LYS A 1 82 ? -14.349 -9.035 5.625 1.00 85.94 82 LYS A N 1
ATOM 610 C CA . LYS A 1 82 ? -13.114 -8.263 5.837 1.00 85.94 82 LYS A CA 1
ATOM 611 C C . LYS A 1 82 ? -11.870 -9.102 5.576 1.00 85.94 82 LYS A C 1
ATOM 613 O O . LYS A 1 82 ? -10.998 -8.667 4.828 1.00 85.94 82 LYS A O 1
ATOM 618 N N . GLN A 1 83 ? -11.821 -10.329 6.090 1.00 89.19 83 GLN A N 1
ATOM 619 C CA . GLN A 1 83 ? -10.703 -11.245 5.841 1.00 89.19 83 GLN A CA 1
ATOM 620 C C . GLN A 1 83 ? -10.548 -11.580 4.352 1.00 89.19 83 GLN A C 1
ATOM 622 O O . GLN A 1 83 ? -9.436 -11.541 3.824 1.00 89.19 83 GLN A O 1
ATOM 627 N N . LEU A 1 84 ? -11.656 -11.831 3.645 1.00 86.88 84 LEU A N 1
ATOM 628 C CA . LEU A 1 84 ? -11.639 -12.027 2.192 1.00 86.88 84 LEU A CA 1
ATOM 629 C C . LEU A 1 84 ? -11.149 -10.778 1.443 1.00 86.88 84 LEU A C 1
ATOM 631 O O . LEU A 1 84 ? -10.430 -10.903 0.453 1.00 86.88 84 LEU A O 1
ATOM 635 N N . GLY A 1 85 ? -11.501 -9.580 1.919 1.00 86.69 85 GLY A N 1
ATOM 636 C CA . GLY A 1 85 ? -10.989 -8.314 1.391 1.00 86.69 85 GLY A CA 1
ATOM 637 C C . GLY A 1 85 ? -9.473 -8.176 1.547 1.00 86.69 85 GLY A C 1
ATOM 638 O O . GLY A 1 85 ? -8.786 -7.839 0.583 1.00 86.69 85 GLY A O 1
ATOM 639 N N . VAL A 1 86 ? -8.933 -8.504 2.724 1.00 90.56 86 VAL A N 1
ATOM 640 C CA . VAL A 1 86 ? -7.481 -8.494 2.988 1.00 90.56 86 VAL A CA 1
ATOM 641 C C . VAL A 1 86 ? -6.753 -9.527 2.121 1.00 90.56 86 VAL A C 1
ATOM 643 O O . VAL A 1 86 ? -5.709 -9.221 1.538 1.00 90.56 86 VAL A O 1
ATOM 646 N N . LEU A 1 87 ? -7.316 -10.730 1.971 1.00 91.50 87 LEU A N 1
ATOM 647 C CA . LEU A 1 87 ? -6.762 -11.772 1.103 1.00 91.50 87 LEU A CA 1
ATOM 648 C C . LEU A 1 87 ? -6.730 -11.329 -0.367 1.00 91.50 87 LEU A C 1
ATOM 650 O O . LEU A 1 87 ? -5.726 -11.514 -1.051 1.00 91.50 87 LEU A O 1
ATOM 654 N N . LEU A 1 88 ? -7.802 -10.694 -0.845 1.00 89.75 88 LEU A N 1
ATOM 655 C CA . LEU A 1 88 ? -7.851 -10.138 -2.195 1.00 89.75 88 LEU A CA 1
ATOM 656 C C . LEU A 1 88 ? -6.802 -9.033 -2.390 1.00 89.75 88 LEU A C 1
ATOM 658 O O . LEU A 1 88 ? -6.085 -9.043 -3.388 1.00 89.75 88 LEU A O 1
ATOM 662 N N . ALA A 1 89 ? -6.707 -8.088 -1.450 1.00 89.88 89 ALA A N 1
ATOM 663 C CA . ALA A 1 89 ? -5.780 -6.962 -1.534 1.00 89.88 89 ALA A CA 1
ATOM 664 C C . ALA A 1 89 ? -4.319 -7.433 -1.553 1.00 89.88 89 ALA A C 1
ATOM 666 O O . ALA A 1 89 ? -3.552 -7.038 -2.428 1.00 89.88 89 ALA A O 1
ATOM 667 N N . SER A 1 90 ? -3.947 -8.325 -0.633 1.00 91.81 90 SER A N 1
ATOM 668 C CA . SER A 1 90 ? -2.605 -8.922 -0.586 1.00 91.81 90 SER A CA 1
ATOM 669 C C . SER A 1 90 ? -2.286 -9.742 -1.838 1.00 91.81 90 SER A C 1
ATOM 671 O O . SER A 1 90 ? -1.194 -9.607 -2.387 1.00 91.81 90 SER A O 1
ATOM 673 N N . GLY A 1 91 ? -3.248 -10.517 -2.350 1.00 92.31 91 GLY A N 1
ATOM 674 C CA . GLY A 1 91 ? -3.105 -11.231 -3.618 1.00 92.31 91 GLY A CA 1
ATOM 675 C C . GLY A 1 91 ? -2.882 -10.295 -4.810 1.00 92.31 91 GLY A C 1
ATOM 676 O O . GLY A 1 91 ? -2.039 -10.580 -5.656 1.00 92.31 91 GLY A O 1
ATOM 677 N N . LEU A 1 92 ? -3.578 -9.154 -4.861 1.00 90.56 92 LEU A N 1
ATOM 678 C CA . LEU A 1 92 ? -3.412 -8.155 -5.922 1.00 90.56 92 LEU A CA 1
ATOM 679 C C . LEU A 1 92 ? -2.043 -7.461 -5.851 1.00 90.56 92 LEU A C 1
ATOM 681 O O . LEU A 1 92 ? -1.411 -7.271 -6.887 1.00 90.56 92 LEU A O 1
ATOM 685 N N . ILE A 1 93 ? -1.574 -7.134 -4.642 1.00 90.81 93 ILE A N 1
ATOM 686 C CA . ILE A 1 93 ? -0.244 -6.548 -4.414 1.00 90.81 93 ILE A CA 1
ATOM 687 C C . ILE A 1 93 ? 0.846 -7.516 -4.890 1.00 90.81 93 ILE A C 1
ATOM 689 O O . ILE A 1 93 ? 1.697 -7.152 -5.698 1.00 90.81 93 ILE A O 1
ATOM 693 N N . VAL A 1 94 ? 0.798 -8.772 -4.433 1.00 94.94 94 VAL A N 1
ATOM 694 C CA . VAL A 1 94 ? 1.792 -9.790 -4.811 1.00 94.94 94 VAL A CA 1
ATOM 695 C C . VAL A 1 94 ? 1.706 -10.129 -6.302 1.00 94.94 94 VAL A C 1
ATOM 697 O O . VAL A 1 94 ? 2.736 -10.342 -6.945 1.00 94.94 94 VAL A O 1
ATOM 700 N N . GLY A 1 95 ? 0.499 -10.167 -6.869 1.00 91.94 95 GLY A N 1
ATOM 701 C CA . GLY A 1 95 ? 0.274 -10.444 -8.285 1.00 91.94 95 GLY A CA 1
ATOM 702 C C . GLY A 1 95 ? 0.920 -9.402 -9.196 1.00 91.94 95 GLY A C 1
ATOM 703 O O . GLY A 1 95 ? 1.616 -9.773 -10.139 1.00 91.94 95 GLY A O 1
ATOM 704 N N . GLU A 1 96 ? 0.755 -8.114 -8.882 1.00 91.69 96 GLU A N 1
ATOM 705 C CA . GLU A 1 96 ? 1.383 -7.014 -9.625 1.00 91.69 96 GLU A CA 1
ATOM 706 C C . GLU A 1 96 ? 2.912 -7.115 -9.581 1.00 91.69 96 GLU A C 1
ATOM 708 O O . GLU A 1 96 ? 3.561 -7.129 -10.630 1.00 91.69 96 GLU A O 1
ATOM 713 N N . SER A 1 97 ? 3.478 -7.331 -8.392 1.00 93.69 97 SER A N 1
ATOM 714 C CA . SER A 1 97 ? 4.927 -7.464 -8.231 1.00 93.69 97 SER A CA 1
ATOM 715 C C . SER A 1 97 ? 5.483 -8.688 -8.965 1.00 93.69 97 SER A C 1
ATOM 717 O O . SER A 1 97 ? 6.535 -8.608 -9.598 1.00 93.69 97 SER A O 1
ATOM 719 N N . THR A 1 98 ? 4.770 -9.819 -8.942 1.00 94.75 98 THR A N 1
ATOM 720 C CA . THR A 1 98 ? 5.195 -11.039 -9.648 1.00 94.75 98 THR A CA 1
ATOM 721 C C . THR A 1 98 ? 5.208 -10.823 -11.161 1.00 94.75 98 THR A C 1
ATOM 723 O O . THR A 1 98 ? 6.172 -11.202 -11.827 1.00 94.75 98 THR A O 1
ATOM 726 N N . ILE A 1 99 ? 4.182 -10.165 -11.712 1.00 93.06 99 ILE A N 1
ATOM 727 C CA . ILE A 1 99 ? 4.134 -9.808 -13.137 1.00 93.06 99 ILE A CA 1
ATOM 728 C C . ILE A 1 99 ? 5.295 -8.868 -13.488 1.00 93.06 99 ILE A C 1
ATOM 730 O O . ILE A 1 99 ? 5.975 -9.098 -14.488 1.00 93.06 99 ILE A O 1
ATOM 734 N N . GLY A 1 100 ? 5.577 -7.862 -12.655 1.00 91.25 100 GLY A N 1
ATOM 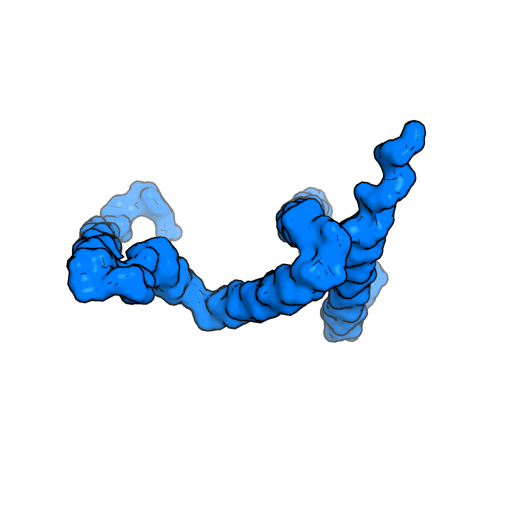735 C CA . GLY A 1 100 ? 6.705 -6.947 -12.852 1.00 91.25 100 GLY A CA 1
ATOM 736 C C . GLY A 1 100 ? 8.063 -7.658 -12.881 1.00 91.25 100 GLY A C 1
ATOM 737 O O . GLY A 1 100 ? 8.896 -7.376 -13.747 1.00 91.25 100 GLY A O 1
ATOM 738 N N . VAL A 1 101 ? 8.274 -8.634 -11.992 1.00 94.50 101 VAL A N 1
ATOM 739 C CA . VAL A 1 101 ? 9.491 -9.466 -11.967 1.00 94.50 101 VAL A CA 1
ATOM 740 C C . VAL A 1 101 ? 9.609 -10.315 -13.234 1.00 94.50 101 VAL A C 1
ATOM 742 O O . VAL A 1 101 ? 10.673 -10.339 -13.852 1.00 94.50 101 VAL A O 1
ATOM 745 N N . VAL A 1 102 ? 8.525 -10.971 -13.661 1.00 94.25 102 VAL A N 1
ATOM 746 C CA . VAL A 1 102 ? 8.508 -11.775 -14.896 1.00 94.25 102 VAL A CA 1
ATOM 747 C C . VAL A 1 102 ? 8.814 -10.907 -16.120 1.00 94.25 102 VAL A C 1
ATOM 749 O O . VAL A 1 102 ? 9.658 -11.275 -16.936 1.00 94.25 102 VAL A O 1
ATOM 752 N N . LEU A 1 103 ? 8.188 -9.732 -16.233 1.00 90.00 103 LEU A N 1
ATOM 753 C CA . LEU A 1 103 ? 8.457 -8.785 -17.319 1.00 90.00 103 LEU A CA 1
ATOM 754 C C . LEU A 1 103 ? 9.919 -8.325 -17.318 1.00 90.00 103 LEU A C 1
ATOM 756 O O . LEU A 1 103 ? 10.559 -8.316 -18.369 1.00 90.00 103 LEU A O 1
ATOM 760 N N . SER A 1 104 ? 10.465 -8.007 -16.144 1.00 91.69 104 SER A N 1
ATOM 761 C CA . SER A 1 104 ? 11.868 -7.602 -15.994 1.00 91.69 104 SER A CA 1
ATOM 762 C C . SER A 1 104 ? 12.827 -8.711 -16.433 1.00 91.69 104 SER A C 1
ATOM 764 O O . SER A 1 104 ? 13.800 -8.440 -17.134 1.00 91.69 104 SER A O 1
ATOM 766 N N . ALA A 1 105 ? 12.533 -9.969 -16.090 1.00 92.12 105 ALA A N 1
ATOM 767 C CA . ALA A 1 105 ? 13.323 -11.113 -16.535 1.00 92.12 105 ALA A CA 1
ATOM 768 C C . ALA A 1 105 ? 13.322 -11.244 -18.068 1.00 92.12 105 ALA A C 1
ATOM 770 O O . ALA A 1 105 ? 14.384 -11.392 -18.670 1.00 92.12 105 ALA A O 1
ATOM 771 N N . ILE A 1 106 ? 12.158 -11.124 -18.717 1.00 89.81 106 ILE A N 1
ATOM 772 C CA . ILE A 1 106 ? 12.046 -11.183 -20.185 1.00 89.81 106 ILE A CA 1
ATOM 773 C C . ILE A 1 106 ? 12.859 -10.058 -20.846 1.00 89.81 106 ILE A C 1
ATOM 775 O O . ILE A 1 106 ? 13.562 -10.303 -21.828 1.00 89.81 106 ILE A O 1
ATOM 779 N N . VAL A 1 107 ? 12.808 -8.835 -20.310 1.00 88.38 107 VAL A N 1
ATOM 780 C CA . VAL A 1 107 ? 13.595 -7.693 -20.815 1.00 88.38 107 VAL A CA 1
ATOM 781 C C . VAL A 1 107 ? 15.098 -7.973 -20.725 1.00 88.38 107 VAL A C 1
ATOM 783 O O . VAL A 1 107 ? 15.820 -7.758 -21.696 1.00 88.38 107 VAL A O 1
ATOM 786 N N . VAL A 1 108 ? 15.570 -8.525 -19.603 1.00 89.19 108 VAL A N 1
ATOM 787 C CA . VAL A 1 108 ? 16.991 -8.862 -19.411 1.00 89.19 108 VAL A CA 1
ATOM 788 C C . VAL A 1 108 ? 17.451 -9.979 -20.355 1.00 89.19 108 VAL A C 1
ATOM 790 O O . VAL A 1 108 ? 18.515 -9.857 -20.956 1.00 89.19 108 VAL A O 1
ATOM 793 N N . PHE A 1 109 ? 16.661 -11.045 -20.530 1.00 87.88 109 PHE A N 1
ATOM 794 C CA . PHE A 1 109 ? 17.032 -12.175 -21.395 1.00 87.88 109 PHE A CA 1
ATOM 795 C C . PHE A 1 109 ? 16.925 -11.872 -22.893 1.00 87.88 109 PHE A C 1
ATOM 797 O O . PHE A 1 109 ? 17.705 -12.402 -23.680 1.00 87.88 109 PHE A O 1
ATOM 804 N N . SER A 1 110 ? 15.965 -11.042 -23.301 1.00 84.38 110 SER A N 1
ATOM 805 C CA . SER A 1 110 ? 15.792 -10.669 -24.710 1.00 84.38 110 SER A CA 1
ATOM 806 C C . SER A 1 110 ? 16.820 -9.644 -25.193 1.00 84.38 110 SER A C 1
ATOM 808 O O . SER A 1 110 ? 17.040 -9.533 -26.397 1.00 84.38 110 SER A O 1
ATOM 810 N N . GLY A 1 111 ? 17.432 -8.874 -24.284 1.00 77.19 111 GLY A N 1
ATOM 811 C CA . GLY A 1 111 ? 18.358 -7.790 -24.626 1.00 77.19 111 GLY A CA 1
ATOM 812 C C . GLY A 1 111 ? 17.693 -6.587 -25.312 1.00 77.19 111 GLY A C 1
ATOM 813 O O . GLY A 1 111 ? 18.381 -5.643 -25.697 1.00 77.19 111 GLY A O 1
ATOM 814 N N . VAL A 1 112 ? 16.363 -6.595 -25.456 1.00 76.44 112 VAL A N 1
ATOM 815 C CA . VAL A 1 112 ? 15.569 -5.512 -26.046 1.00 76.44 112 VAL A CA 1
ATOM 816 C C . VAL A 1 112 ? 14.740 -4.883 -24.931 1.00 76.44 112 VAL A C 1
ATOM 818 O O . VAL A 1 112 ? 14.063 -5.587 -24.192 1.00 76.44 112 VAL A O 1
ATOM 821 N N . GLY A 1 113 ? 14.761 -3.552 -24.807 1.00 68.81 113 GLY A N 1
ATOM 822 C CA . GLY A 1 113 ? 14.071 -2.841 -23.717 1.00 68.81 113 GLY A CA 1
ATOM 823 C C . GLY A 1 113 ? 12.542 -2.993 -23.711 1.00 68.81 113 GLY A C 1
ATOM 824 O O . GLY A 1 113 ? 11.910 -2.790 -22.680 1.00 68.81 113 GLY A O 1
ATOM 825 N N . ALA A 1 114 ? 11.945 -3.365 -24.846 1.00 68.75 114 ALA A N 1
ATOM 826 C CA . ALA A 1 114 ? 10.503 -3.549 -24.995 1.00 68.75 114 ALA A CA 1
ATOM 827 C C . ALA A 1 114 ? 10.182 -4.787 -25.858 1.00 68.75 114 ALA A C 1
ATOM 829 O O . ALA A 1 114 ? 9.697 -4.660 -26.981 1.00 68.75 114 ALA A O 1
ATOM 830 N N . PRO A 1 115 ? 10.443 -6.003 -25.352 1.00 63.94 115 PRO A N 1
ATOM 831 C CA . PRO A 1 115 ? 10.314 -7.234 -26.133 1.00 63.94 115 PRO A CA 1
ATOM 832 C C . PRO A 1 115 ? 8.851 -7.613 -26.413 1.00 63.94 115 PRO A C 1
ATOM 834 O O . PRO A 1 115 ? 8.574 -8.373 -27.332 1.00 63.94 115 PRO A O 1
ATOM 837 N N . LEU A 1 116 ? 7.912 -7.063 -25.635 1.00 69.50 116 LEU A N 1
ATOM 838 C CA . LEU A 1 116 ? 6.465 -7.275 -25.758 1.00 69.50 116 LEU A CA 1
ATOM 839 C C . LEU A 1 116 ? 5.732 -6.063 -26.364 1.00 69.50 116 LEU A C 1
ATOM 841 O O . LEU A 1 116 ? 4.502 -6.006 -26.332 1.00 69.50 116 LEU A O 1
ATOM 845 N N . ALA A 1 117 ? 6.460 -5.077 -26.903 1.00 73.50 117 ALA A N 1
ATOM 846 C CA . ALA A 1 117 ? 5.854 -3.939 -27.588 1.00 73.50 117 ALA A CA 1
ATOM 847 C C . ALA A 1 117 ? 5.271 -4.375 -28.941 1.00 73.50 117 ALA A C 1
ATOM 849 O O . ALA A 1 117 ? 5.927 -4.329 -29.976 1.00 73.50 117 ALA A O 1
ATOM 850 N N . LEU A 1 118 ? 4.009 -4.802 -28.913 1.00 68.62 118 LEU A N 1
ATOM 851 C CA . LEU A 1 118 ? 3.238 -5.217 -30.089 1.00 68.62 118 LEU A CA 1
ATOM 852 C C . LEU A 1 118 ? 2.646 -4.029 -30.868 1.00 68.62 118 LEU A C 1
ATOM 854 O O . LEU A 1 118 ? 2.190 -4.198 -31.995 1.00 68.62 118 LEU A O 1
ATOM 858 N N . VAL A 1 119 ? 2.632 -2.832 -30.273 1.00 68.94 119 VAL A N 1
ATOM 859 C CA . VAL A 1 119 ? 2.011 -1.626 -30.839 1.00 68.94 119 VAL A CA 1
ATOM 860 C C . VAL A 1 119 ? 3.028 -0.480 -30.857 1.00 68.94 119 VAL A C 1
ATOM 862 O O . VAL A 1 119 ? 3.825 -0.341 -29.931 1.00 68.94 119 VAL A O 1
ATOM 865 N N . GLY A 1 120 ? 3.026 0.321 -31.929 1.00 72.06 120 GLY A N 1
ATOM 866 C CA . GLY A 1 120 ? 4.025 1.370 -32.176 1.00 72.06 120 GLY A CA 1
ATOM 867 C C . GLY A 1 120 ? 4.055 2.500 -31.134 1.00 72.06 120 GLY A C 1
ATOM 868 O O . GLY A 1 120 ? 3.105 2.706 -30.382 1.00 72.06 120 GLY A O 1
ATOM 869 N N . ALA A 1 121 ? 5.138 3.287 -31.135 1.00 66.38 121 ALA A N 1
ATOM 870 C CA . ALA A 1 121 ? 5.448 4.309 -30.120 1.00 66.38 121 ALA A CA 1
ATOM 871 C C . ALA A 1 121 ? 4.358 5.384 -29.895 1.00 66.38 121 ALA A C 1
ATOM 873 O O . ALA A 1 121 ? 4.296 5.981 -28.823 1.00 66.38 121 ALA A O 1
ATOM 874 N N . GLY A 1 122 ? 3.461 5.605 -30.864 1.00 72.25 122 GLY A N 1
ATOM 875 C CA . GLY A 1 122 ? 2.323 6.525 -30.729 1.00 72.25 122 GLY A CA 1
ATOM 876 C C . GLY A 1 122 ? 1.200 6.031 -29.804 1.00 72.25 122 GLY A C 1
ATOM 877 O O . GLY A 1 122 ? 0.302 6.800 -29.476 1.00 72.25 122 GLY A O 1
ATOM 878 N N . PHE A 1 123 ? 1.233 4.769 -29.363 1.00 77.25 123 PHE A N 1
ATOM 879 C CA . PHE A 1 123 ? 0.176 4.172 -28.539 1.00 77.25 123 PHE A CA 1
ATOM 880 C C . PHE A 1 123 ? 0.390 4.313 -27.027 1.00 77.25 123 PHE A C 1
ATOM 882 O O . PHE A 1 123 ? -0.447 3.846 -26.259 1.00 77.25 123 PHE A O 1
ATOM 889 N N . GLY A 1 124 ? 1.475 4.956 -26.581 1.00 77.00 124 GLY A N 1
ATOM 890 C CA . GLY A 1 124 ? 1.825 5.055 -25.158 1.00 77.00 124 GLY A CA 1
ATOM 891 C C . GLY A 1 124 ? 0.719 5.675 -24.297 1.00 77.00 124 GLY A C 1
ATOM 892 O O . GLY A 1 124 ? 0.300 5.080 -23.306 1.00 77.00 124 GLY A O 1
ATOM 893 N N . THR A 1 125 ? 0.176 6.827 -24.701 1.00 81.62 125 THR A N 1
ATOM 894 C CA . THR A 1 125 ? -0.907 7.502 -23.962 1.00 81.62 125 THR A CA 1
ATOM 895 C C . THR A 1 125 ? -2.183 6.664 -23.928 1.00 81.62 125 THR A C 1
ATOM 897 O O . THR A 1 125 ? -2.797 6.504 -22.874 1.00 81.62 125 THR A O 1
ATOM 900 N N . THR A 1 126 ? -2.561 6.074 -25.062 1.00 83.19 126 THR A N 1
ATOM 901 C CA . THR A 1 126 ? -3.739 5.206 -25.168 1.00 83.19 126 THR A CA 1
ATOM 902 C C . THR A 1 126 ? -3.585 3.948 -24.312 1.00 83.19 126 THR A C 1
ATOM 904 O O . THR A 1 126 ? -4.528 3.553 -23.632 1.00 83.19 126 THR A O 1
ATOM 907 N N . ALA A 1 127 ? -2.391 3.349 -24.277 1.00 83.31 127 ALA A N 1
ATOM 908 C CA . ALA A 1 127 ? -2.092 2.175 -23.464 1.00 83.31 127 ALA A CA 1
ATOM 909 C C . ALA A 1 127 ? -2.188 2.471 -21.960 1.00 83.31 127 ALA A C 1
ATOM 911 O O . ALA A 1 127 ? -2.758 1.667 -21.227 1.00 83.31 127 ALA A O 1
ATOM 912 N N . ILE A 1 128 ? -1.710 3.637 -21.507 1.00 86.19 128 ILE A N 1
ATOM 913 C CA . ILE A 1 128 ? -1.844 4.067 -20.104 1.00 86.19 128 ILE A CA 1
ATOM 914 C C . ILE A 1 128 ? -3.323 4.196 -19.721 1.00 86.19 128 ILE A C 1
ATOM 916 O O . ILE A 1 128 ? -3.738 3.694 -18.678 1.00 86.19 128 ILE A O 1
ATOM 920 N N . ILE A 1 129 ? -4.135 4.826 -20.576 1.00 89.50 129 ILE A N 1
ATOM 921 C CA . ILE A 1 129 ? -5.567 5.021 -20.314 1.00 89.50 129 ILE A CA 1
ATOM 922 C C . ILE A 1 129 ? -6.304 3.676 -20.295 1.00 89.50 129 ILE A C 1
ATOM 924 O O . ILE A 1 129 ? -7.033 3.390 -19.347 1.00 89.50 129 ILE A O 1
ATOM 928 N N . ILE A 1 130 ? -6.097 2.830 -21.309 1.00 88.50 130 ILE A N 1
ATOM 929 C CA . ILE A 1 130 ? -6.740 1.511 -21.393 1.00 88.50 130 ILE A CA 1
ATOM 930 C C . ILE A 1 130 ? -6.312 0.629 -20.218 1.00 88.50 130 ILE A C 1
ATOM 932 O O . ILE A 1 130 ? -7.167 0.006 -19.592 1.00 88.50 130 ILE A O 1
ATOM 936 N N . GLY A 1 131 ? -5.018 0.602 -19.887 1.00 86.94 131 GLY A N 1
ATOM 937 C CA . GLY A 1 131 ? -4.492 -0.149 -18.749 1.00 86.94 131 GLY A CA 1
ATOM 938 C C . GLY A 1 131 ? -5.100 0.315 -17.428 1.00 86.94 131 GLY A C 1
ATOM 939 O O . GLY A 1 131 ? -5.569 -0.508 -16.643 1.00 86.94 131 GLY A O 1
ATOM 940 N N . GLY A 1 132 ? -5.188 1.632 -17.219 1.00 88.81 132 GLY A N 1
ATOM 941 C CA . GLY A 1 132 ? -5.833 2.217 -16.044 1.00 88.81 132 GLY A CA 1
ATOM 942 C C . GLY A 1 132 ? -7.315 1.848 -15.933 1.00 88.81 132 GLY A C 1
ATOM 943 O O . GLY A 1 132 ? -7.770 1.439 -14.865 1.00 88.81 132 GLY A O 1
ATOM 944 N N . ILE A 1 133 ? -8.065 1.922 -17.038 1.00 90.62 133 ILE A N 1
ATOM 945 C CA . ILE A 1 133 ? -9.483 1.529 -17.073 1.00 90.62 133 ILE A CA 1
ATOM 946 C C . ILE A 1 133 ? -9.636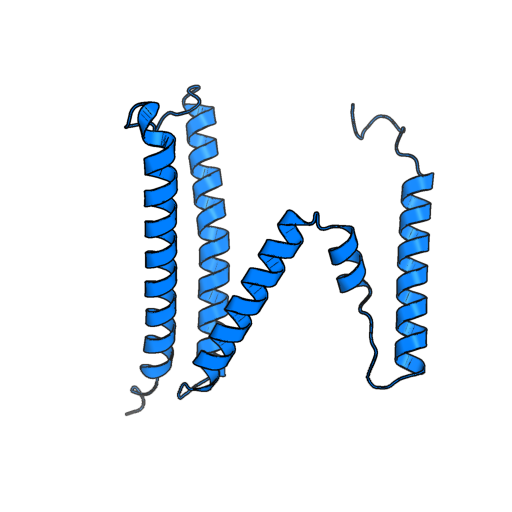 0.031 -16.798 1.00 90.62 133 ILE A C 1
ATOM 948 O O . ILE A 1 133 ? -10.455 -0.356 -15.966 1.00 90.62 133 ILE A O 1
ATOM 952 N N . ALA A 1 134 ? -8.847 -0.819 -17.456 1.00 90.69 134 ALA A N 1
ATOM 953 C CA . ALA A 1 134 ? -8.898 -2.266 -17.269 1.00 90.69 134 ALA A CA 1
ATOM 954 C C . ALA A 1 134 ? -8.593 -2.660 -15.817 1.00 90.69 134 ALA A C 1
ATOM 956 O O . ALA A 1 134 ? -9.297 -3.496 -15.240 1.00 90.69 134 ALA A O 1
ATOM 957 N N . PHE A 1 135 ? -7.600 -2.016 -15.199 1.00 86.56 135 PHE A N 1
ATOM 958 C CA . PHE A 1 135 ? -7.276 -2.209 -13.789 1.00 86.56 135 PHE A CA 1
ATOM 959 C C . PHE A 1 135 ? -8.435 -1.786 -12.879 1.00 86.56 135 PHE A C 1
ATOM 961 O O . PHE A 1 135 ? -8.871 -2.571 -12.038 1.00 86.56 135 PHE A O 1
ATOM 968 N N . ALA A 1 136 ? -8.995 -0.590 -13.087 1.00 87.69 136 ALA A N 1
ATOM 969 C CA . ALA A 1 136 ? -10.115 -0.085 -12.293 1.00 87.69 136 ALA A CA 1
ATOM 970 C C . ALA A 1 136 ? -11.361 -0.982 -12.402 1.00 87.69 136 ALA A C 1
ATOM 972 O O . ALA A 1 136 ? -12.001 -1.286 -11.393 1.00 87.69 136 ALA A O 1
ATOM 973 N N . VAL A 1 137 ? -11.684 -1.457 -13.609 1.00 90.19 137 VAL A N 1
ATOM 974 C CA . VAL A 1 137 ? -12.796 -2.390 -13.844 1.00 90.19 137 VAL A CA 1
ATOM 975 C C . VAL A 1 137 ? -12.545 -3.717 -13.137 1.00 90.19 137 VAL A C 1
ATOM 977 O O . VAL A 1 137 ? -13.434 -4.211 -12.447 1.00 90.19 137 VAL A O 1
ATOM 980 N N . THR A 1 138 ? -11.342 -4.278 -13.256 1.00 86.81 138 THR A N 1
ATOM 981 C CA . THR A 1 138 ? -10.989 -5.549 -12.609 1.00 86.81 138 THR A CA 1
ATOM 982 C C . THR A 1 138 ? -11.085 -5.431 -11.089 1.00 86.81 138 THR A C 1
ATOM 984 O O . THR A 1 138 ? -11.740 -6.254 -10.450 1.00 86.81 138 THR A O 1
ATOM 987 N N . ALA A 1 139 ? -10.530 -4.362 -10.512 1.00 82.94 139 ALA A N 1
ATOM 988 C CA . ALA A 1 139 ? -10.627 -4.074 -9.085 1.00 82.94 139 ALA A CA 1
ATOM 989 C C . ALA A 1 139 ? -12.089 -3.931 -8.631 1.00 82.94 139 ALA A C 1
ATOM 991 O O . ALA A 1 139 ? -12.487 -4.519 -7.626 1.00 82.94 139 ALA A O 1
ATOM 992 N N . PHE A 1 140 ? -12.922 -3.221 -9.397 1.00 86.31 140 PHE A N 1
ATOM 993 C CA . PHE A 1 140 ? -14.343 -3.057 -9.091 1.00 86.31 140 PHE A CA 1
ATOM 994 C C . PHE A 1 140 ? -15.127 -4.373 -9.180 1.00 86.31 140 PHE A C 1
ATOM 996 O O . PHE A 1 140 ? -15.963 -4.662 -8.321 1.00 86.31 140 PHE A O 1
ATOM 1003 N N . VAL A 1 141 ? -14.862 -5.198 -10.195 1.00 88.56 141 VAL A N 1
ATOM 1004 C CA . VAL A 1 141 ? -15.494 -6.515 -10.353 1.00 88.56 141 VAL A CA 1
ATOM 1005 C C . VAL A 1 141 ? -15.119 -7.425 -9.189 1.00 88.56 141 VAL A C 1
ATOM 1007 O O . VAL A 1 141 ? -16.011 -8.023 -8.588 1.00 88.56 141 VAL A O 1
ATOM 1010 N N . LEU A 1 142 ? -13.836 -7.482 -8.825 1.00 82.19 142 LEU A N 1
ATOM 1011 C CA . LEU A 1 142 ? -13.354 -8.271 -7.693 1.00 82.19 142 LEU A CA 1
ATOM 1012 C C . LEU A 1 142 ? -13.948 -7.779 -6.369 1.00 82.19 142 LEU A C 1
ATOM 1014 O O . LEU A 1 142 ? -14.449 -8.588 -5.591 1.00 82.19 142 LEU A O 1
ATOM 1018 N N . TYR A 1 143 ? -14.002 -6.461 -6.156 1.00 80.81 143 TYR A N 1
ATOM 1019 C CA . TYR A 1 143 ? -14.665 -5.844 -5.005 1.00 80.81 143 TYR A CA 1
ATOM 1020 C C . TYR A 1 143 ? -16.132 -6.285 -4.896 1.00 80.81 143 TYR A C 1
ATOM 1022 O O . TYR A 1 143 ? -16.582 -6.769 -3.855 1.00 80.81 143 TYR A O 1
ATOM 1030 N N . ARG A 1 144 ? -16.896 -6.190 -5.994 1.00 82.25 144 ARG A N 1
ATOM 1031 C CA . ARG A 1 144 ? -18.296 -6.640 -6.018 1.00 82.25 144 ARG A CA 1
ATOM 1032 C C . ARG A 1 144 ? -18.429 -8.147 -5.843 1.00 82.25 144 ARG A C 1
ATOM 1034 O O . ARG A 1 144 ? -19.430 -8.599 -5.287 1.00 82.25 144 ARG A O 1
ATOM 1041 N N . TRP A 1 145 ? -17.475 -8.922 -6.344 1.00 82.00 145 TRP A N 1
ATOM 1042 C CA . TRP A 1 145 ? -17.478 -10.373 -6.228 1.00 82.00 145 TRP A CA 1
ATOM 1043 C C . TRP A 1 145 ? -17.240 -10.816 -4.783 1.00 82.00 145 TRP A C 1
ATOM 1045 O O . TRP A 1 145 ? -18.025 -11.612 -4.275 1.00 82.00 145 TRP A O 1
ATOM 1055 N N . VAL A 1 146 ? -16.274 -10.218 -4.078 1.00 78.94 146 VAL A N 1
ATOM 1056 C CA . VAL A 1 146 ? -16.030 -10.469 -2.645 1.00 78.94 146 VAL A CA 1
ATOM 1057 C C . VAL A 1 146 ? -17.252 -10.114 -1.800 1.00 78.94 146 VAL A C 1
ATOM 1059 O O . VAL A 1 146 ? -17.706 -10.943 -1.012 1.00 78.94 146 VAL A O 1
ATOM 1062 N N . LEU A 1 147 ? -17.873 -8.951 -2.031 1.00 73.38 147 LEU A N 1
ATOM 1063 C CA . LEU A 1 147 ? -19.108 -8.577 -1.328 1.00 73.38 147 LEU A CA 1
ATOM 1064 C C . LEU A 1 147 ? -20.273 -9.540 -1.613 1.00 73.38 147 LEU A C 1
ATOM 1066 O O . LEU A 1 147 ? -21.096 -9.804 -0.738 1.00 73.38 147 LEU A O 1
ATOM 1070 N N . ARG A 1 148 ? -20.353 -10.099 -2.829 1.00 75.00 148 ARG A N 1
ATOM 1071 C CA . ARG A 1 148 ? -21.347 -11.129 -3.177 1.00 75.00 148 ARG A CA 1
ATOM 1072 C C . ARG A 1 148 ? -21.039 -12.483 -2.539 1.00 75.00 148 ARG A C 1
ATOM 1074 O O . ARG A 1 148 ? -21.975 -13.192 -2.180 1.00 75.00 148 ARG A O 1
ATOM 1081 N N . MET A 1 149 ? -19.770 -12.858 -2.402 1.00 68.31 149 MET A N 1
ATOM 1082 C CA . MET A 1 149 ? -19.371 -14.105 -1.744 1.00 68.31 149 MET A CA 1
ATOM 1083 C C . MET A 1 149 ? -19.622 -14.057 -0.238 1.00 68.31 149 MET A C 1
ATOM 1085 O O . MET A 1 149 ? -20.190 -15.007 0.293 1.00 68.31 149 MET A O 1
ATOM 1089 N N . GLY A 1 150 ? -19.347 -12.923 0.416 1.00 60.94 150 GLY A N 1
ATOM 1090 C CA . GLY A 1 150 ? -19.722 -12.695 1.818 1.00 60.94 150 GLY A CA 1
ATOM 1091 C C . GLY A 1 150 ? -21.227 -12.870 2.082 1.00 60.94 150 GLY A C 1
ATOM 1092 O O . GLY A 1 150 ? -21.632 -13.271 3.171 1.00 60.94 150 GLY A O 1
ATOM 1093 N N . ALA A 1 151 ? -22.073 -12.660 1.065 1.00 57.81 151 ALA A N 1
ATOM 1094 C CA . ALA A 1 151 ? -23.513 -12.920 1.135 1.00 57.81 151 ALA A CA 1
ATOM 1095 C C . ALA A 1 151 ? -23.917 -14.386 0.846 1.00 57.81 151 ALA A C 1
ATOM 1097 O O . ALA A 1 151 ? -25.001 -14.800 1.257 1.00 57.81 151 ALA A O 1
ATOM 1098 N N . ARG A 1 152 ? -23.085 -15.174 0.145 1.00 53.22 152 ARG A N 1
ATOM 1099 C CA . ARG A 1 152 ? -23.406 -16.542 -0.321 1.00 53.22 152 ARG A CA 1
ATOM 1100 C C . ARG A 1 152 ? -22.952 -17.663 0.615 1.00 53.22 152 ARG A C 1
ATOM 1102 O O . ARG A 1 152 ? -23.546 -18.735 0.571 1.00 53.22 152 ARG A O 1
ATOM 1109 N N . SER A 1 153 ? -22.004 -17.428 1.520 1.00 49.38 153 SER A N 1
ATOM 1110 C CA . SER A 1 153 ? -21.514 -18.429 2.493 1.00 49.38 153 SER A CA 1
ATOM 1111 C C . SER A 1 153 ? -22.507 -18.771 3.627 1.00 49.38 153 SER A C 1
ATOM 1113 O O . SER A 1 153 ? -22.108 -19.189 4.714 1.00 49.38 153 SER A O 1
ATOM 1115 N N . GLY A 1 154 ? -23.808 -18.550 3.408 1.00 42.81 154 GLY A N 1
ATOM 1116 C CA . GLY A 1 154 ? -24.902 -18.784 4.355 1.00 42.81 154 GLY A CA 1
ATOM 1117 C C . GLY A 1 154 ? -25.848 -19.920 3.954 1.00 42.81 154 GLY A C 1
ATOM 1118 O O . GLY A 1 154 ? -27.003 -19.890 4.372 1.00 42.81 154 GLY A O 1
ATOM 1119 N N . GLY A 1 155 ? -25.397 -20.871 3.131 1.00 41.75 155 GLY A N 1
ATOM 1120 C CA . GLY A 1 155 ? -26.244 -21.933 2.583 1.00 41.75 155 GLY A CA 1
ATOM 1121 C C . GLY A 1 155 ? -25.559 -23.290 2.435 1.00 41.75 155 GLY A C 1
ATOM 1122 O O . GLY A 1 155 ? -25.675 -23.899 1.380 1.00 41.75 155 GLY A O 1
ATOM 1123 N N . THR A 1 156 ? -24.847 -23.776 3.455 1.00 45.84 156 THR A N 1
ATOM 1124 C CA . THR A 1 156 ? -24.554 -25.219 3.586 1.00 45.84 156 THR A CA 1
ATOM 1125 C C . THR A 1 156 ? -24.445 -25.605 5.061 1.00 45.84 156 THR A C 1
ATOM 1127 O O . THR A 1 156 ? -23.364 -25.826 5.592 1.00 45.84 156 THR A O 1
ATOM 1130 N N . THR A 1 157 ? -25.594 -25.654 5.725 1.00 49.00 157 THR A N 1
ATOM 1131 C CA . THR A 1 157 ? -25.845 -26.587 6.829 1.00 49.00 157 THR A CA 1
ATOM 1132 C C . THR A 1 157 ? -27.255 -27.118 6.620 1.00 49.00 157 THR A C 1
ATOM 1134 O O . THR A 1 157 ? -28.228 -26.460 6.990 1.00 49.00 157 THR A O 1
ATOM 1137 N N . ALA A 1 158 ? -27.338 -28.254 5.940 1.00 36.22 158 ALA A N 1
ATOM 1138 C CA . ALA A 1 158 ? -28.434 -29.205 6.006 1.00 36.22 158 ALA A CA 1
ATOM 1139 C C . ALA A 1 158 ? -27.787 -30.590 6.038 1.00 36.22 158 ALA A C 1
ATOM 1141 O O . ALA A 1 158 ? -26.819 -30.773 5.263 1.00 36.22 158 ALA A O 1
#

Foldseek 3Di:
DDVPPPPPPVVVVVVVVVVLVVLVVVQVVCVVVDVPDGDPSVVVVVVVPDDPVVVVVVVVVVVVLVVLLVLLVPFPHSVQLNVLVVVVVVCVVVVVVVVVVVVVVCCVVVVHNCPPCPDDPVCVVVCVVVVVVVVVVVVVVSSVVSSVVSRVVPPPDD

Mean predicted aligned error: 12.14 Å

pLDDT: mean 77.62, std 13.18, range [36.22, 94.94]

Radius of gyration: 23.21 Å; Cα contacts (8 Å, |Δi|>4): 54; chains: 1; bounding box: 62×42×63 Å